Protein AF-A0A429D2W1-F1 (afdb_monomer_lite)

Sequence (68 aa):
MTKHEFRAALDDAHVGYSIEELYLTDRQSVIRAADTAVTAMFGRFDEKDLGVRPGDYLLSVSKNFEIP

pLDDT: mean 85.94, std 12.02, range [47.84, 97.56]

Secondary structure (DSSP, 8-state):
-BHHHHHHHHHHTT--EEEEE-TT-TTEEEEEETTS-EEEEEEEE-HHHHSS-SEEEEEEEEE-----

Structure (mmCIF, N/CA/C/O backbone):
data_AF-A0A429D2W1-F1
#
_entry.id   AF-A0A429D2W1-F1
#
loop_
_atom_site.group_PDB
_atom_site.id
_atom_site.type_symbol
_atom_site.label_atom_id
_atom_site.label_alt_id
_atom_site.label_comp_id
_atom_site.label_asym_id
_atom_site.label_entity_id
_atom_site.label_seq_id
_atom_site.pdbx_PDB_ins_code
_atom_site.Cartn_x
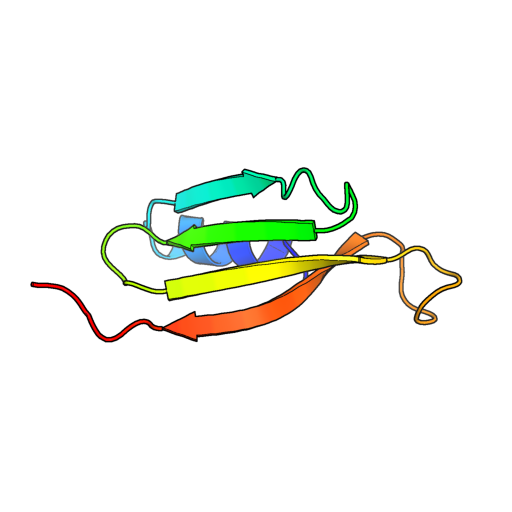_atom_site.Cartn_y
_atom_site.Cartn_z
_atom_site.occupancy
_atom_site.B_iso_or_equiv
_atom_site.auth_seq_id
_atom_site.auth_comp_id
_atom_site.auth_asym_id
_atom_site.auth_atom_id
_atom_site.pdbx_PDB_model_num
ATOM 1 N N . MET A 1 1 ? 3.861 -6.789 -6.964 1.00 88.62 1 MET A N 1
ATOM 2 C CA . MET A 1 1 ? 2.484 -6.284 -6.828 1.00 88.62 1 MET A CA 1
ATOM 3 C C . MET A 1 1 ? 2.475 -4.791 -7.104 1.00 88.62 1 MET A C 1
ATOM 5 O O . MET A 1 1 ? 3.353 -4.084 -6.613 1.00 88.62 1 MET A O 1
ATOM 9 N N . THR A 1 2 ? 1.520 -4.334 -7.899 1.00 92.62 2 THR A N 1
ATOM 10 C CA . THR A 1 2 ? 1.288 -2.930 -8.247 1.00 92.62 2 THR A CA 1
ATOM 11 C C . THR A 1 2 ? 0.248 -2.297 -7.323 1.00 92.62 2 THR A C 1
ATOM 13 O O . THR A 1 2 ? -0.554 -2.993 -6.696 1.00 92.62 2 THR A O 1
ATOM 16 N N . LYS A 1 3 ? 0.210 -0.962 -7.276 1.00 93.62 3 LYS A N 1
ATOM 17 C CA . LYS A 1 3 ? -0.833 -0.196 -6.574 1.00 93.62 3 LYS A CA 1
ATOM 18 C C . LYS A 1 3 ? -2.239 -0.558 -7.056 1.00 93.62 3 LYS A C 1
ATOM 20 O O . LYS A 1 3 ? -3.168 -0.612 -6.259 1.00 93.62 3 LYS A O 1
ATOM 25 N N . HIS A 1 4 ? -2.390 -0.831 -8.352 1.00 93.69 4 HIS A N 1
ATOM 26 C CA . HIS A 1 4 ? -3.662 -1.247 -8.941 1.00 93.69 4 HIS A CA 1
ATOM 27 C C . HIS A 1 4 ? -4.113 -2.621 -8.428 1.00 93.69 4 HIS A C 1
ATOM 29 O O . HIS A 1 4 ? -5.245 -2.754 -7.974 1.00 93.69 4 HIS A O 1
ATOM 35 N N . GLU A 1 5 ? -3.217 -3.611 -8.432 1.00 95.12 5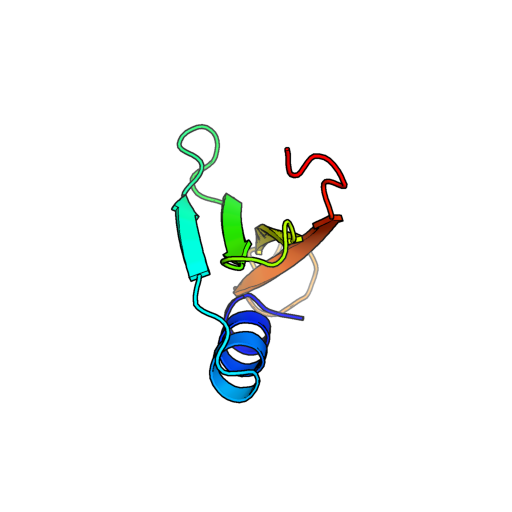 GLU A N 1
ATOM 36 C CA . GLU A 1 5 ? -3.503 -4.959 -7.918 1.00 95.12 5 GLU A CA 1
ATOM 37 C C . GLU A 1 5 ? -3.868 -4.935 -6.429 1.00 95.12 5 GLU A C 1
ATOM 39 O O . GLU A 1 5 ? -4.807 -5.605 -6.011 1.00 95.12 5 GLU A O 1
ATOM 44 N N . PHE A 1 6 ? -3.165 -4.127 -5.630 1.00 94.88 6 PHE A N 1
ATOM 45 C CA . PHE A 1 6 ? -3.465 -4.007 -4.205 1.00 94.88 6 PHE A CA 1
ATOM 46 C C . PHE A 1 6 ? -4.843 -3.385 -3.949 1.00 94.88 6 PHE A C 1
ATOM 48 O O . PHE A 1 6 ? -5.585 -3.873 -3.104 1.00 94.88 6 PHE A O 1
ATOM 55 N N . ARG A 1 7 ? -5.217 -2.344 -4.705 1.00 95.50 7 ARG A N 1
ATOM 56 C CA . ARG A 1 7 ? -6.558 -1.743 -4.620 1.00 95.50 7 ARG A CA 1
ATOM 57 C C . ARG A 1 7 ? -7.649 -2.742 -4.983 1.00 95.50 7 ARG A C 1
ATOM 59 O O . ARG A 1 7 ? -8.605 -2.866 -4.233 1.00 95.50 7 ARG A O 1
ATOM 66 N N . ALA A 1 8 ? -7.457 -3.499 -6.063 1.00 96.50 8 ALA A N 1
ATOM 67 C CA . ALA A 1 8 ? -8.403 -4.534 -6.467 1.00 96.50 8 ALA A CA 1
ATOM 68 C C . ALA A 1 8 ? -8.600 -5.598 -5.372 1.00 96.50 8 ALA A C 1
ATOM 70 O O . ALA A 1 8 ? -9.721 -6.036 -5.149 1.00 96.50 8 ALA A O 1
ATOM 71 N N . ALA A 1 9 ? -7.536 -5.971 -4.652 1.00 95.31 9 ALA A N 1
ATOM 72 C CA . ALA A 1 9 ? -7.634 -6.901 -3.529 1.00 95.31 9 ALA A CA 1
ATOM 73 C C . ALA A 1 9 ? -8.399 -6.316 -2.325 1.00 95.31 9 ALA A C 1
ATOM 75 O O . ALA A 1 9 ? -9.140 -7.040 -1.667 1.00 95.31 9 ALA A O 1
ATOM 76 N N . LEU A 1 10 ? -8.242 -5.019 -2.033 1.00 95.06 10 LEU A N 1
ATOM 77 C CA . LEU A 1 10 ? -9.025 -4.346 -0.988 1.00 95.06 10 LEU A CA 1
ATOM 78 C C . LEU A 1 10 ? -10.503 -4.229 -1.376 1.00 95.06 10 LEU A C 1
ATOM 80 O O . LEU A 1 10 ? -11.369 -4.477 -0.539 1.00 95.06 10 LEU A O 1
ATOM 84 N N . ASP A 1 11 ? -10.776 -3.900 -2.640 1.00 96.44 11 ASP A N 1
ATOM 85 C CA . ASP A 1 11 ? -12.131 -3.810 -3.184 1.00 96.44 11 ASP A CA 1
ATOM 86 C C . ASP A 1 11 ? -12.835 -5.183 -3.130 1.00 96.44 11 ASP A C 1
ATOM 88 O O . ASP A 1 11 ? -13.964 -5.273 -2.651 1.00 96.44 11 ASP A O 1
ATOM 92 N N . ASP A 1 12 ? -12.152 -6.265 -3.527 1.00 97.56 12 ASP A N 1
ATOM 93 C CA . ASP A 1 12 ? -12.648 -7.651 -3.426 1.00 97.56 12 ASP A CA 1
ATOM 94 C C . ASP A 1 12 ? -12.928 -8.060 -1.967 1.00 97.56 12 ASP A C 1
ATOM 96 O O . ASP A 1 12 ? -13.963 -8.650 -1.644 1.00 97.56 12 ASP A O 1
ATOM 100 N N . ALA A 1 13 ? -12.054 -7.646 -1.047 1.00 94.88 13 ALA A N 1
ATOM 101 C CA . ALA A 1 13 ? -12.219 -7.867 0.387 1.00 94.88 13 ALA A CA 1
ATOM 102 C C . ALA A 1 13 ? -13.262 -6.945 1.051 1.00 94.88 13 ALA A C 1
ATOM 104 O O . ALA A 1 13 ? -13.507 -7.088 2.248 1.00 94.88 13 ALA A O 1
ATOM 105 N N . HIS A 1 14 ? -13.877 -6.016 0.309 1.00 95.62 14 HIS A N 1
ATOM 106 C CA . HIS A 1 14 ? -14.794 -4.995 0.833 1.00 95.62 14 HIS A CA 1
ATOM 107 C C . HIS A 1 14 ? -14.174 -4.136 1.953 1.00 95.62 14 HIS A C 1
ATOM 109 O O . HIS A 1 14 ? -14.860 -3.693 2.876 1.00 95.62 14 HIS A O 1
ATOM 115 N N . VAL A 1 15 ? -12.864 -3.891 1.876 1.00 94.75 15 VAL A N 1
ATOM 116 C CA . VAL A 1 15 ? -12.116 -3.067 2.829 1.00 94.75 15 VAL A CA 1
ATOM 117 C C . VAL A 1 15 ? -11.959 -1.665 2.253 1.00 94.75 15 VAL A C 1
ATOM 119 O O . VAL A 1 15 ? -11.310 -1.469 1.226 1.00 94.75 15 VAL A O 1
ATOM 122 N N . GLY A 1 16 ? -12.530 -0.666 2.929 1.00 94.56 16 GLY A N 1
ATOM 123 C CA . GLY A 1 16 ? -12.328 0.737 2.564 1.00 94.56 16 GLY A CA 1
ATOM 124 C C . GLY A 1 16 ? -10.856 1.147 2.673 1.00 94.56 16 GLY A C 1
ATOM 125 O O . GLY A 1 16 ? -10.083 0.546 3.416 1.00 94.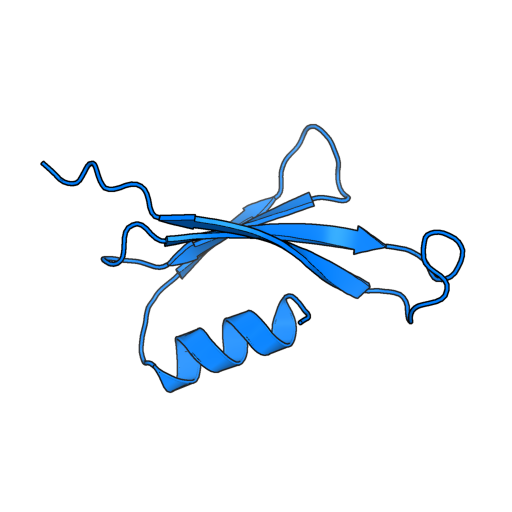56 16 GLY A O 1
ATOM 126 N N . TYR A 1 17 ? -10.440 2.188 1.957 1.00 95.12 17 TYR A N 1
ATOM 127 C CA . TYR A 1 17 ? -9.075 2.705 2.062 1.00 95.12 17 TYR A CA 1
ATOM 128 C C . TYR A 1 17 ? -8.982 4.196 1.755 1.00 95.12 17 TYR A C 1
ATOM 130 O O . TYR A 1 17 ? -9.823 4.763 1.060 1.00 95.12 17 TYR A O 1
ATOM 138 N N . SER A 1 18 ? -7.920 4.824 2.257 1.00 94.12 18 SER A N 1
ATOM 139 C CA . SER A 1 18 ? -7.506 6.172 1.857 1.00 94.12 18 SER A CA 1
ATOM 140 C C . SER A 1 18 ? -6.137 6.130 1.190 1.00 94.12 18 SER A C 1
ATOM 142 O O . SER A 1 18 ? -5.308 5.275 1.508 1.00 94.12 18 SER A O 1
ATOM 144 N N . ILE A 1 19 ? -5.921 7.042 0.243 1.00 91.81 19 ILE A N 1
ATOM 145 C CA . ILE A 1 19 ? -4.645 7.210 -0.453 1.00 91.81 19 ILE A CA 1
ATOM 146 C C . ILE A 1 19 ? -4.068 8.567 -0.062 1.00 91.81 19 ILE A C 1
ATOM 148 O O . ILE A 1 19 ? -4.760 9.579 -0.152 1.00 91.81 19 ILE A O 1
ATOM 152 N N . GLU A 1 20 ? -2.807 8.579 0.351 1.00 89.94 20 GLU A N 1
ATOM 153 C CA . GLU A 1 20 ? -2.030 9.786 0.615 1.00 89.94 20 GLU A CA 1
ATOM 154 C C . GLU A 1 20 ? -0.831 9.823 -0.338 1.00 89.94 20 GLU A C 1
ATOM 156 O O . GLU A 1 20 ? -0.025 8.893 -0.369 1.00 89.94 20 GLU A O 1
ATOM 161 N N . GLU A 1 21 ? -0.726 10.884 -1.135 1.00 87.44 21 GLU A N 1
ATOM 162 C CA . GLU A 1 21 ? 0.451 11.149 -1.968 1.00 87.44 21 GLU A CA 1
ATOM 163 C C . GLU A 1 21 ? 1.486 11.896 -1.112 1.00 87.44 21 GLU A C 1
ATOM 165 O O . GLU A 1 21 ? 1.168 12.905 -0.476 1.00 87.44 21 GLU A O 1
ATOM 170 N N . LEU A 1 22 ? 2.720 11.391 -1.041 1.00 79.38 22 LEU A N 1
ATOM 171 C CA . LEU A 1 22 ? 3.745 11.957 -0.163 1.00 79.38 22 LEU A CA 1
ATOM 172 C C . LEU A 1 22 ? 4.433 13.146 -0.847 1.00 79.38 22 LEU A C 1
ATOM 174 O O . LEU A 1 22 ? 5.307 12.967 -1.690 1.00 79.38 22 LEU A O 1
ATOM 178 N N . TYR A 1 23 ? 4.100 14.364 -0.411 1.00 60.66 23 TYR A N 1
ATOM 179 C CA . TYR A 1 23 ? 4.599 15.641 -0.957 1.00 60.66 23 TYR A CA 1
ATOM 180 C C . TYR A 1 23 ? 6.131 15.791 -1.049 1.00 60.66 23 TYR A C 1
ATOM 182 O O . TYR A 1 23 ? 6.618 16.677 -1.745 1.00 60.66 23 TYR A O 1
ATOM 190 N N . LEU A 1 24 ? 6.910 14.971 -0.334 1.00 60.59 24 LEU A N 1
ATOM 191 C CA . LEU A 1 24 ? 8.378 15.037 -0.349 1.00 60.59 24 LEU A CA 1
ATOM 192 C C . LEU A 1 24 ? 8.994 14.346 -1.569 1.00 60.59 24 LEU A C 1
ATOM 194 O O . LEU A 1 24 ? 10.094 14.699 -1.990 1.00 60.59 24 LEU A O 1
ATOM 198 N N . THR A 1 25 ? 8.287 13.379 -2.147 1.00 63.12 25 THR A N 1
ATOM 199 C CA . THR A 1 25 ? 8.674 12.722 -3.389 1.00 63.12 25 THR A CA 1
ATOM 200 C C . THR A 1 25 ? 7.389 12.384 -4.134 1.00 63.12 25 THR A C 1
ATOM 202 O O . THR A 1 25 ? 6.738 11.410 -3.766 1.00 63.12 25 THR A O 1
ATOM 205 N N . ASP A 1 26 ? 7.061 13.092 -5.224 1.00 67.19 26 ASP A N 1
ATOM 206 C CA . ASP A 1 26 ? 5.910 12.814 -6.129 1.00 67.19 26 ASP A CA 1
ATOM 207 C C . ASP A 1 26 ? 5.929 11.397 -6.765 1.00 67.19 26 ASP A C 1
ATOM 209 O O . ASP A 1 26 ? 5.200 11.069 -7.700 1.00 67.19 26 ASP A O 1
ATOM 213 N N . ARG A 1 2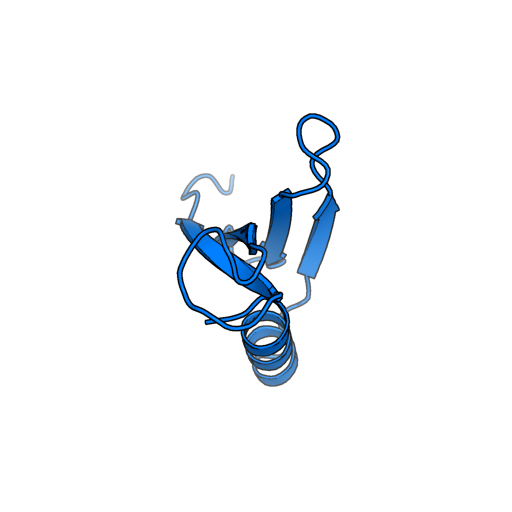7 ? 6.844 10.554 -6.291 1.00 82.12 27 ARG A N 1
ATOM 214 C CA . ARG A 1 27 ? 7.079 9.170 -6.655 1.00 82.12 27 ARG A CA 1
ATOM 215 C C . ARG A 1 27 ? 6.633 8.205 -5.562 1.00 82.12 27 ARG A C 1
ATOM 217 O O . ARG A 1 27 ? 6.896 7.021 -5.712 1.00 82.12 27 ARG A O 1
ATOM 224 N N . GLN A 1 28 ? 6.037 8.651 -4.458 1.00 89.88 28 GLN A N 1
ATOM 225 C CA . GLN A 1 28 ? 5.591 7.752 -3.396 1.00 89.88 28 GLN A CA 1
AT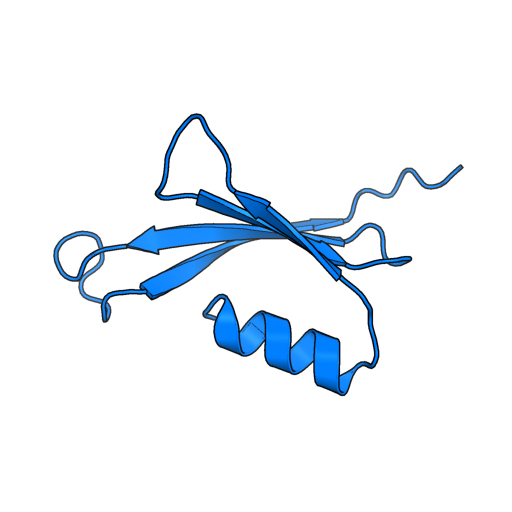OM 226 C C . GLN A 1 28 ? 4.160 8.042 -2.963 1.00 89.88 28 GLN A C 1
ATOM 228 O O . GLN A 1 28 ? 3.768 9.189 -2.768 1.00 89.88 28 GLN A O 1
ATOM 233 N N . SER A 1 29 ? 3.401 6.969 -2.765 1.00 91.75 29 SER A N 1
ATOM 234 C CA . SER A 1 29 ? 2.031 7.022 -2.259 1.00 91.75 29 SER A CA 1
ATOM 235 C C . SER A 1 29 ? 1.826 5.974 -1.178 1.00 91.75 29 SER A C 1
ATOM 237 O O . SER A 1 29 ? 2.506 4.947 -1.140 1.00 91.75 29 SER A O 1
ATOM 239 N N . VAL A 1 30 ? 0.884 6.235 -0.286 1.00 93.12 30 VAL A N 1
ATOM 240 C CA . VAL A 1 30 ? 0.539 5.359 0.826 1.00 93.12 30 VAL A CA 1
ATOM 241 C C . VAL A 1 30 ? -0.941 5.028 0.743 1.00 93.12 30 VAL A C 1
ATOM 243 O O . VAL A 1 30 ? -1.772 5.922 0.621 1.00 93.12 30 VAL A O 1
ATOM 246 N N . ILE A 1 31 ? -1.277 3.744 0.830 1.00 94.56 31 ILE A N 1
ATOM 247 C CA . ILE A 1 31 ? -2.648 3.265 0.991 1.00 94.56 31 ILE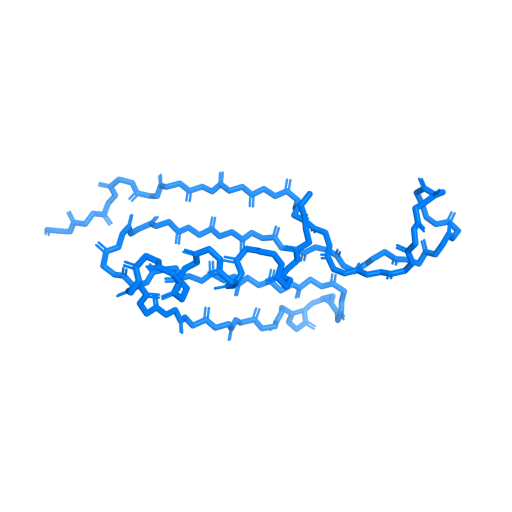 A CA 1
ATOM 248 C C . ILE A 1 31 ? -2.821 2.815 2.438 1.00 94.56 31 ILE A C 1
ATOM 250 O O . ILE A 1 31 ? -2.128 1.903 2.893 1.00 94.56 31 ILE A O 1
ATOM 254 N N . ARG A 1 32 ? -3.759 3.435 3.155 1.00 94.06 32 ARG A N 1
ATOM 255 C CA . ARG A 1 32 ? -4.188 2.996 4.489 1.00 94.06 32 ARG A CA 1
ATOM 256 C C . ARG A 1 32 ? -5.496 2.239 4.354 1.00 94.06 32 ARG A C 1
ATOM 258 O O . ARG A 1 32 ? -6.495 2.827 3.937 1.00 94.06 32 ARG A O 1
ATOM 265 N N . ALA A 1 33 ? -5.486 0.958 4.700 1.00 92.81 33 ALA A N 1
ATOM 266 C CA . ALA A 1 33 ? -6.695 0.152 4.730 1.00 92.81 33 ALA A CA 1
ATOM 267 C C . ALA A 1 33 ? -7.492 0.482 6.005 1.00 92.81 33 ALA A C 1
ATOM 269 O O . ALA A 1 33 ? -6.959 0.458 7.119 1.00 92.81 33 ALA A O 1
ATOM 270 N N . ALA A 1 34 ? -8.761 0.841 5.829 1.00 90.12 34 ALA A N 1
ATOM 271 C CA . ALA A 1 34 ? -9.677 1.182 6.909 1.00 90.12 34 ALA A CA 1
ATOM 272 C C . ALA A 1 34 ? -9.837 -0.007 7.861 1.00 90.12 34 ALA A C 1
ATOM 274 O O . ALA A 1 34 ? -9.772 -1.157 7.433 1.00 90.12 34 ALA A O 1
ATOM 275 N N . ASP A 1 35 ? -9.982 0.283 9.154 1.00 88.00 35 ASP A N 1
ATOM 276 C CA . ASP A 1 35 ? -10.280 -0.688 10.218 1.00 88.00 35 ASP A CA 1
ATOM 277 C C . ASP A 1 35 ? -9.317 -1.890 10.337 1.00 88.00 35 ASP A C 1
ATOM 279 O O . ASP A 1 35 ? -9.610 -2.868 11.020 1.00 88.00 35 ASP A O 1
ATOM 283 N N . THR A 1 36 ? -8.139 -1.838 9.702 1.00 83.06 36 THR A N 1
ATOM 284 C CA . THR A 1 36 ? -7.194 -2.975 9.658 1.00 83.06 36 THR A CA 1
ATOM 285 C C . THR A 1 36 ? -5.794 -2.642 10.169 1.00 83.06 36 THR A C 1
ATOM 287 O O . THR A 1 36 ? -4.954 -3.538 10.287 1.00 83.06 36 THR A O 1
ATOM 290 N N . ALA A 1 37 ? -5.531 -1.370 10.485 1.00 88.19 37 ALA A N 1
ATOM 291 C CA . ALA A 1 37 ? -4.218 -0.827 10.847 1.00 88.19 37 ALA A CA 1
ATOM 292 C C . ALA A 1 37 ? -3.084 -1.183 9.861 1.00 88.19 37 ALA A C 1
ATOM 294 O O . ALA A 1 37 ? -1.897 -1.060 10.178 1.00 88.19 37 ALA A O 1
ATOM 295 N N . VAL A 1 38 ? -3.450 -1.618 8.651 1.00 91.94 38 VAL A N 1
ATOM 296 C CA . VAL A 1 38 ? -2.533 -1.958 7.570 1.00 91.94 38 VAL A CA 1
ATOM 297 C C . VAL A 1 38 ? -2.258 -0.706 6.751 1.00 91.94 38 VAL A C 1
ATOM 299 O O . VAL A 1 38 ? -3.170 -0.014 6.296 1.00 91.94 38 VAL A O 1
ATOM 302 N N . THR A 1 39 ? -0.976 -0.438 6.541 1.00 93.81 39 THR A N 1
ATOM 303 C CA . THR A 1 39 ? -0.482 0.636 5.684 1.00 93.81 39 THR A CA 1
ATOM 304 C C . THR A 1 39 ? 0.444 0.038 4.634 1.00 93.81 39 THR A C 1
ATOM 306 O O . THR A 1 39 ? 1.376 -0.692 4.963 1.00 93.81 39 THR A O 1
ATOM 309 N N . ALA A 1 40 ? 0.194 0.337 3.365 1.00 95.19 40 ALA A N 1
ATOM 310 C CA . ALA A 1 40 ? 1.007 -0.105 2.240 1.00 95.19 40 ALA A CA 1
ATOM 311 C C . ALA A 1 40 ? 1.625 1.106 1.541 1.00 95.19 40 ALA A C 1
ATOM 313 O O . ALA A 1 40 ? 0.922 2.050 1.189 1.00 95.19 40 ALA A O 1
ATOM 314 N N . MET A 1 41 ? 2.935 1.077 1.334 1.00 94.88 41 MET A N 1
ATOM 315 C CA . MET A 1 41 ? 3.688 2.134 0.672 1.00 94.88 41 MET A CA 1
ATOM 316 C C . MET A 1 41 ? 4.061 1.699 -0.741 1.00 94.88 41 MET A C 1
ATOM 318 O O . MET A 1 41 ? 4.555 0.590 -0.951 1.00 94.88 41 MET A O 1
ATOM 322 N N . PHE A 1 42 ? 3.862 2.588 -1.705 1.00 93.88 42 PHE A N 1
ATOM 323 C CA . PHE A 1 42 ? 4.118 2.361 -3.119 1.00 93.88 42 PHE A CA 1
ATOM 324 C C . PHE A 1 42 ? 5.094 3.396 -3.656 1.00 93.88 42 PHE A C 1
ATOM 326 O O . PHE A 1 42 ? 5.012 4.570 -3.305 1.00 93.88 42 PHE A O 1
ATOM 333 N N . GLY A 1 43 ? 5.993 2.948 -4.526 1.00 91.69 43 GLY A N 1
ATOM 334 C CA . GLY A 1 43 ? 6.962 3.768 -5.235 1.00 91.69 43 GLY A CA 1
ATOM 335 C C . GLY A 1 43 ? 6.705 3.719 -6.732 1.00 91.69 43 GLY A C 1
ATOM 336 O O . GLY A 1 43 ? 6.483 2.641 -7.285 1.00 91.69 43 GLY A O 1
ATOM 337 N N . ARG A 1 44 ? 6.750 4.875 -7.386 1.00 89.88 44 ARG A N 1
ATOM 338 C CA . ARG A 1 44 ? 6.705 5.011 -8.834 1.00 89.88 44 ARG A CA 1
ATOM 339 C C . ARG A 1 44 ? 8.094 4.778 -9.398 1.00 89.88 44 ARG A C 1
ATOM 341 O O . ARG A 1 44 ? 9.029 5.508 -9.065 1.00 89.88 44 ARG A O 1
ATOM 348 N N . PHE A 1 45 ? 8.196 3.794 -10.274 1.00 87.25 45 PHE A N 1
ATOM 349 C CA . PHE A 1 45 ? 9.426 3.464 -10.976 1.00 87.25 45 PHE A CA 1
ATOM 350 C C . PHE A 1 45 ? 9.244 3.670 -12.469 1.00 87.25 45 PHE A C 1
ATOM 352 O O . PHE A 1 45 ? 8.213 3.293 -13.036 1.00 87.25 45 PHE A O 1
ATOM 359 N N . ASP A 1 46 ? 10.259 4.254 -13.095 1.00 84.19 46 ASP A N 1
ATOM 360 C CA . ASP A 1 46 ? 10.380 4.286 -14.543 1.00 84.19 46 ASP A CA 1
ATOM 361 C C . ASP A 1 46 ? 11.098 3.015 -15.026 1.00 84.19 46 ASP A C 1
ATOM 363 O O . ASP A 1 46 ? 11.789 2.331 -14.268 1.00 84.19 46 ASP A O 1
ATOM 367 N N . GLU A 1 47 ? 10.981 2.699 -16.317 1.00 77.31 47 GLU A N 1
ATOM 368 C CA . GLU A 1 47 ? 11.588 1.494 -16.915 1.00 77.31 47 GLU A CA 1
ATOM 369 C C . GLU A 1 47 ? 13.101 1.390 -16.652 1.00 77.31 47 GLU A C 1
ATOM 371 O O . GLU A 1 47 ? 13.659 0.305 -16.484 1.00 77.31 47 GLU A O 1
ATOM 376 N N . LYS A 1 48 ? 13.755 2.549 -16.548 1.00 78.25 48 LYS A N 1
ATOM 377 C CA . LYS A 1 48 ? 15.193 2.688 -16.319 1.00 78.25 48 LYS A CA 1
ATOM 378 C C . LYS A 1 48 ? 15.625 2.376 -14.884 1.00 78.25 48 LYS A C 1
ATOM 380 O O . LYS A 1 48 ? 16.804 2.104 -14.682 1.00 78.25 48 LYS A O 1
ATOM 385 N N . ASP A 1 49 ? 14.710 2.421 -13.915 1.00 71.19 49 ASP A N 1
ATOM 386 C CA . ASP A 1 49 ? 15.052 2.323 -12.492 1.00 71.19 49 ASP A CA 1
ATOM 387 C C . ASP A 1 49 ? 15.182 0.866 -12.019 1.00 71.19 49 ASP A C 1
ATOM 389 O O . ASP A 1 49 ? 15.982 0.571 -11.135 1.00 71.19 49 ASP A O 1
ATOM 393 N N . LEU A 1 50 ? 14.403 -0.055 -12.599 1.00 66.50 50 LEU A N 1
ATOM 394 C CA . LEU A 1 50 ? 14.295 -1.442 -12.119 1.00 66.50 50 LEU A CA 1
ATOM 395 C C . LEU A 1 50 ? 14.228 -2.504 -13.233 1.00 66.50 50 LEU A C 1
ATOM 397 O O . LEU A 1 50 ? 14.116 -3.690 -12.929 1.00 66.50 50 LEU A O 1
ATOM 401 N N . GLY A 1 51 ? 14.251 -2.118 -14.516 1.00 74.38 51 GLY A N 1
ATOM 402 C CA . GLY A 1 51 ? 14.040 -3.056 -15.631 1.00 74.38 51 GLY A CA 1
ATOM 403 C C . GLY A 1 51 ? 12.630 -3.667 -15.660 1.00 74.38 51 GLY A C 1
ATOM 404 O O . GLY A 1 51 ? 12.402 -4.692 -16.300 1.00 74.38 51 GLY A O 1
ATOM 405 N N . VAL A 1 52 ? 11.685 -3.055 -14.943 1.00 72.88 52 VAL A N 1
ATOM 406 C CA . VAL A 1 52 ? 10.262 -3.415 -14.910 1.00 72.88 52 VAL A CA 1
ATOM 407 C C . VAL A 1 52 ? 9.461 -2.386 -15.700 1.00 72.88 52 VAL A C 1
ATOM 409 O O . VAL A 1 52 ? 9.942 -1.289 -15.970 1.00 72.88 52 VAL A O 1
ATOM 412 N N . ARG A 1 53 ? 8.225 -2.721 -16.081 1.00 83.31 53 ARG A N 1
ATOM 413 C CA . ARG A 1 53 ? 7.347 -1.748 -16.749 1.00 83.31 53 ARG A CA 1
ATOM 414 C C . ARG A 1 53 ? 7.140 -0.521 -15.848 1.00 83.31 53 ARG A C 1
ATOM 416 O O . ARG A 1 53 ? 7.052 -0.693 -14.639 1.00 83.31 53 ARG A O 1
ATOM 423 N N . PRO A 1 54 ? 7.011 0.695 -16.401 1.00 85.19 54 PRO A N 1
ATOM 424 C CA . PRO A 1 54 ? 6.697 1.866 -15.594 1.00 85.19 54 PRO A CA 1
ATOM 425 C C . PRO A 1 54 ? 5.418 1.659 -14.775 1.00 85.19 54 PRO A C 1
ATOM 427 O O . PRO A 1 54 ? 4.407 1.195 -15.312 1.00 85.19 54 PRO A O 1
ATOM 430 N N . GLY A 1 55 ? 5.445 2.007 -13.489 1.00 87.62 55 GLY A N 1
ATOM 431 C CA . GLY A 1 55 ? 4.286 1.829 -12.617 1.00 87.62 55 GLY A CA 1
ATOM 432 C C . GLY A 1 55 ? 4.557 2.080 -11.139 1.00 87.62 55 GLY A C 1
ATOM 433 O O . GLY A 1 55 ? 5.694 2.294 -10.722 1.00 87.62 55 GLY A O 1
ATOM 434 N N . ASP A 1 56 ? 3.481 2.036 -10.354 1.00 91.12 56 ASP A N 1
ATOM 435 C CA . ASP A 1 56 ? 3.531 2.153 -8.897 1.00 91.12 56 ASP A CA 1
ATOM 436 C C . ASP A 1 56 ? 3.623 0.757 -8.278 1.00 91.12 56 ASP A C 1
ATOM 438 O O . ASP A 1 56 ? 2.663 -0.020 -8.322 1.00 91.12 56 ASP A O 1
ATOM 442 N N . TYR A 1 57 ? 4.771 0.437 -7.695 1.00 92.31 57 TYR A N 1
ATOM 443 C CA . TYR A 1 57 ? 5.074 -0.869 -7.122 1.00 92.31 57 TYR A CA 1
ATOM 444 C C . TYR A 1 57 ? 5.106 -0.814 -5.605 1.00 92.31 57 TYR A C 1
ATOM 446 O O . TYR A 1 57 ? 5.540 0.174 -5.016 1.00 92.31 57 TYR A O 1
ATOM 454 N N . LEU A 1 58 ? 4.650 -1.894 -4.972 1.00 93.19 58 LEU A N 1
ATOM 455 C CA . LEU A 1 58 ? 4.699 -2.021 -3.522 1.00 93.19 58 LEU A CA 1
ATOM 456 C C . LEU A 1 58 ? 6.157 -2.000 -3.037 1.00 93.19 58 LEU A C 1
ATOM 458 O O . LEU A 1 58 ? 6.953 -2.845 -3.444 1.00 93.19 58 LEU A O 1
ATOM 462 N N . LEU A 1 59 ? 6.472 -1.065 -2.143 1.00 91.50 59 LEU A N 1
ATOM 463 C CA . LEU A 1 59 ? 7.761 -0.964 -1.457 1.00 91.50 59 LEU A CA 1
ATOM 464 C C . LEU A 1 59 ? 7.735 -1.696 -0.120 1.00 91.50 59 LEU A C 1
ATOM 466 O O . LEU A 1 59 ? 8.656 -2.440 0.206 1.00 91.50 59 LEU A O 1
ATOM 470 N N . SER A 1 60 ? 6.685 -1.470 0.667 1.00 92.25 60 SER A N 1
ATOM 471 C CA . SER A 1 60 ? 6.551 -2.036 2.004 1.00 92.25 60 SER A CA 1
ATOM 472 C C . SER A 1 60 ? 5.089 -2.119 2.428 1.00 92.25 60 SER A C 1
ATOM 474 O O . SER A 1 60 ? 4.240 -1.356 1.967 1.00 92.25 60 SER A O 1
ATOM 476 N N . VAL A 1 61 ? 4.799 -3.064 3.319 1.00 93.12 61 VAL A N 1
ATOM 477 C CA . VAL A 1 61 ? 3.526 -3.157 4.037 1.00 93.12 61 VAL A CA 1
ATOM 478 C C . VAL A 1 61 ? 3.854 -3.238 5.515 1.00 93.12 61 VAL A C 1
ATOM 480 O O . VAL A 1 61 ? 4.688 -4.047 5.922 1.00 93.12 61 VAL A O 1
ATOM 483 N N . SER A 1 62 ? 3.197 -2.413 6.316 1.00 91.69 62 SER A N 1
ATOM 484 C CA . SER A 1 62 ? 3.249 -2.475 7.769 1.00 91.69 62 SER A CA 1
ATOM 485 C C . SER A 1 62 ? 1.850 -2.675 8.335 1.00 91.69 62 SER A C 1
ATOM 487 O O . SER A 1 62 ? 0.843 -2.288 7.739 1.00 91.69 62 SER A O 1
ATOM 489 N N . LYS A 1 63 ? 1.793 -3.296 9.509 1.00 88.62 63 LYS A N 1
ATOM 490 C CA . LYS A 1 63 ? 0.599 -3.345 10.343 1.00 88.62 63 LYS A CA 1
ATOM 491 C C . LYS A 1 63 ? 0.963 -2.723 11.677 1.00 88.62 63 LYS A C 1
ATOM 493 O O . LYS A 1 63 ? 1.801 -3.266 12.395 1.00 88.62 63 LYS A O 1
ATOM 498 N N . ASN A 1 64 ? 0.365 -1.582 11.986 1.00 80.25 64 ASN A N 1
ATOM 499 C CA . ASN A 1 64 ? 0.561 -0.952 13.281 1.00 80.25 64 ASN A CA 1
ATOM 500 C C . ASN A 1 64 ? -0.366 -1.658 14.272 1.00 80.25 64 ASN A C 1
ATOM 502 O O . ASN A 1 64 ? -1.574 -1.677 14.086 1.00 80.25 64 ASN A O 1
ATOM 506 N N . PHE A 1 65 ? 0.181 -2.287 15.309 1.00 64.25 65 PHE A N 1
ATOM 507 C CA . PHE A 1 65 ? -0.639 -2.967 16.320 1.00 64.25 65 PHE A CA 1
ATOM 508 C C . PHE A 1 65 ? -1.241 -2.002 17.355 1.00 64.25 65 PHE A C 1
ATOM 510 O O . PHE A 1 65 ? -1.909 -2.445 18.283 1.00 64.25 65 PHE A O 1
ATOM 517 N N . GLU A 1 66 ? -1.037 -0.694 17.191 1.00 54.47 66 GLU A N 1
ATOM 518 C CA . GLU A 1 66 ? -1.649 0.332 18.031 1.00 54.47 66 GLU A CA 1
ATOM 519 C C . GLU A 1 66 ? -3.029 0.704 17.474 1.00 54.47 66 GLU A C 1
ATOM 521 O O . GLU A 1 66 ? -3.172 1.590 16.633 1.00 54.47 66 GLU A O 1
ATOM 526 N N . ILE A 1 67 ? -4.050 -0.010 17.943 1.00 51.94 67 ILE A N 1
ATOM 527 C CA . ILE A 1 67 ? -5.434 0.468 17.976 1.00 51.94 67 ILE A CA 1
ATOM 528 C C . ILE A 1 67 ? -5.763 0.615 19.474 1.00 51.94 67 ILE A C 1
ATOM 530 O O . ILE A 1 67 ? -5.499 -0.344 20.205 1.00 51.94 67 ILE A O 1
ATOM 534 N N . PRO A 1 68 ? -6.234 1.782 19.959 1.00 47.84 68 PRO A N 1
ATOM 535 C CA . PRO A 1 68 ? -6.687 1.931 21.344 1.00 47.84 68 PRO A CA 1
ATOM 536 C C . PRO A 1 68 ? -7.863 1.007 21.685 1.00 47.84 68 PRO A C 1
ATOM 538 O O . PRO A 1 68 ? -8.663 0.694 20.773 1.00 47.84 68 PRO A O 1
#

Foldseek 3Di:
DAPVVVVVVCVVVVWDWDKDQDPVDNQKIWIDTPPFQKIWIWGFDPCVRPVDHTGTHTPDIDRDPDDD

Radius of gyration: 12.76 Å; chains: 1; bounding box: 30×24×38 Å